Protein AF-A0AAV4ELB0-F1 (afdb_monomer_lite)

Foldseek 3Di:
DDWDWDDDPQWIWTDDPQKIWIGRHPQWIWIDHPQWRIWIGGNFWIWTHGPFWIWIDGPFWIWIGGPFWIWIAGVVQGWIWIGGPQWIWIDGDQWIWIGGNQWIWIDHDAWIWIDHPVDIDIDHDDDD

Radius of gyration: 22.58 Å; chains: 1; bounding box: 61×25×66 Å

Sequence (128 aa):
ILVMVVISKTLVVVVIKRMLVIVLTPKILIVLVPMMLMMMMMSRMLVVVMPSILVVVMPRMLVVMMPKMLVVMVVVPMILLVVMPMMLVVVILRMLVVVILRMLVVMLSKMLVVVMPSMLVVVMPKIL

Secondary structure (DSSP, 8-state):
--EEEEE-SS-EEEEETTEEEEEEETTEEEEEETTEEEE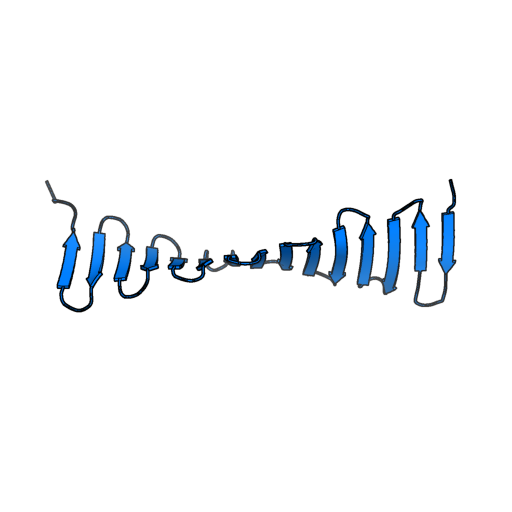EEETTEEEEEETTEEEEEETTEEEEEETTEEEEEETTTTEEEEEETTEEEEEETTEEEEEETTEEEEEETTEEEEEETTEEEEE-----

Organism: NCBI:txid1093978

Structure (mmCIF, N/CA/C/O backbone):
data_AF-A0AAV4ELB0-F1
#
_entry.id   AF-A0AAV4ELB0-F1
#
loop_
_atom_site.group_PDB
_atom_site.id
_atom_site.type_symbol
_atom_site.label_atom_id
_atom_site.label_alt_id
_atom_site.label_comp_id
_atom_site.label_asym_id
_atom_site.label_entity_id
_atom_site.label_seq_id
_atom_site.pdbx_PDB_ins_code
_atom_site.Cartn_x
_atom_site.Cartn_y
_atom_site.Cartn_z
_atom_site.occupancy
_atom_site.B_iso_or_equiv
_atom_site.auth_seq_id
_atom_site.auth_comp_id
_atom_site.auth_asym_id
_atom_site.auth_atom_id
_atom_site.pdbx_PDB_model_num
ATOM 1 N N . ILE A 1 1 ? 12.747 9.212 -37.361 1.00 59.75 1 ILE A N 1
ATOM 2 C CA . ILE A 1 1 ? 12.602 8.149 -36.335 1.00 59.75 1 ILE A CA 1
ATOM 3 C C . ILE A 1 1 ? 14.009 7.664 -36.035 1.00 59.75 1 ILE A C 1
ATOM 5 O O . ILE A 1 1 ? 14.600 7.043 -36.902 1.00 59.75 1 ILE A O 1
ATOM 9 N N . LEU A 1 2 ? 14.596 8.070 -34.905 1.00 59.03 2 LEU A N 1
ATOM 10 C CA . LEU A 1 2 ? 15.911 7.558 -34.518 1.00 59.03 2 LEU A CA 1
ATOM 11 C C . LEU A 1 2 ? 15.671 6.285 -33.711 1.00 59.03 2 LEU A C 1
ATOM 13 O O . LEU A 1 2 ? 15.024 6.341 -32.662 1.00 59.03 2 LEU A O 1
ATOM 17 N N . VAL A 1 3 ? 16.112 5.161 -34.264 1.00 76.81 3 VAL A N 1
ATOM 18 C CA . VAL A 1 3 ? 16.049 3.845 -33.637 1.00 76.81 3 VAL A CA 1
ATOM 19 C C . VAL A 1 3 ? 17.479 3.356 -33.519 1.00 76.81 3 VAL A C 1
ATOM 21 O O . VAL A 1 3 ? 18.119 3.080 -34.528 1.00 76.81 3 VAL A O 1
ATOM 24 N N . MET A 1 4 ? 17.993 3.306 -32.293 1.00 79.38 4 MET A N 1
ATOM 25 C CA . MET A 1 4 ? 19.283 2.685 -32.006 1.00 79.38 4 MET A CA 1
ATOM 26 C C . MET A 1 4 ? 19.011 1.325 -31.379 1.00 79.38 4 MET A C 1
ATOM 28 O O . MET A 1 4 ? 18.330 1.248 -30.355 1.00 79.38 4 MET A O 1
ATOM 32 N N . VAL A 1 5 ? 19.518 0.268 -32.010 1.00 85.00 5 VAL A N 1
ATOM 33 C CA . VAL A 1 5 ? 19.373 -1.109 -31.539 1.00 85.00 5 VAL A CA 1
ATOM 34 C C . VAL A 1 5 ? 20.763 -1.682 -31.310 1.00 85.00 5 VAL A C 1
ATOM 36 O O . VAL A 1 5 ? 21.564 -1.755 -32.238 1.00 85.00 5 VAL A O 1
ATOM 39 N N . VAL A 1 6 ? 21.049 -2.071 -30.071 1.00 84.38 6 VAL A N 1
ATOM 40 C CA . VAL A 1 6 ? 22.291 -2.755 -29.691 1.00 84.38 6 VAL A CA 1
ATOM 41 C C . VAL A 1 6 ? 21.926 -4.167 -29.273 1.00 84.38 6 VAL A C 1
ATOM 43 O O . VAL A 1 6 ? 21.099 -4.345 -28.382 1.00 84.38 6 VAL A O 1
ATOM 46 N N . ILE A 1 7 ? 22.526 -5.164 -29.921 1.00 84.56 7 ILE A N 1
ATOM 47 C CA . ILE A 1 7 ? 22.261 -6.581 -29.662 1.00 84.56 7 ILE A CA 1
ATOM 48 C C . ILE A 1 7 ? 23.577 -7.254 -29.291 1.00 84.56 7 ILE A C 1
ATOM 50 O O . ILE A 1 7 ? 24.554 -7.194 -30.034 1.00 84.56 7 ILE A O 1
ATOM 54 N N . SER A 1 8 ? 23.583 -7.924 -28.147 1.00 83.69 8 SER A N 1
ATOM 55 C CA . SER A 1 8 ? 24.604 -8.881 -27.744 1.00 83.69 8 SER A CA 1
ATOM 56 C C . SER A 1 8 ? 23.948 -10.225 -27.428 1.00 83.69 8 SER A C 1
ATOM 58 O O . SER A 1 8 ? 22.725 -10.366 -27.454 1.00 83.69 8 SER A O 1
ATOM 60 N N . LYS A 1 9 ? 24.759 -11.237 -27.103 1.00 79.88 9 LYS A N 1
ATOM 61 C CA . LYS A 1 9 ? 24.274 -12.589 -26.783 1.00 79.88 9 LYS A CA 1
ATOM 62 C C . LYS A 1 9 ? 23.249 -12.617 -25.639 1.00 79.88 9 LYS A C 1
ATOM 64 O O . LYS A 1 9 ? 22.433 -13.531 -25.575 1.00 79.88 9 LYS A O 1
ATOM 69 N N . THR A 1 10 ? 23.305 -11.647 -24.732 1.00 80.19 10 THR A N 1
ATOM 70 C CA . THR A 1 10 ? 22.446 -11.585 -23.543 1.00 80.19 10 THR A CA 1
ATOM 71 C C . THR A 1 10 ? 21.602 -10.321 -23.485 1.00 80.19 10 THR A C 1
ATOM 73 O O . THR A 1 10 ? 20.580 -10.321 -22.815 1.00 80.19 10 THR A O 1
ATOM 76 N N . LEU A 1 11 ? 21.979 -9.252 -24.185 1.00 85.00 11 LEU A N 1
ATOM 77 C CA . LEU A 1 11 ? 21.417 -7.929 -23.954 1.00 85.00 11 LEU A CA 1
ATOM 78 C C . LEU A 1 11 ? 20.914 -7.301 -25.254 1.00 85.00 11 LEU A C 1
ATOM 80 O O . LEU A 1 11 ? 21.642 -7.227 -26.240 1.00 85.00 11 LEU A O 1
ATOM 84 N N . VAL A 1 12 ? 19.673 -6.819 -25.237 1.00 86.31 12 VAL A N 1
ATOM 85 C CA . VAL A 1 12 ? 19.058 -6.054 -26.327 1.00 86.31 12 VAL A CA 1
ATOM 86 C C . VAL A 1 12 ? 18.651 -4.689 -25.790 1.00 86.31 12 VAL A C 1
ATOM 88 O O . VAL A 1 12 ? 17.815 -4.600 -24.892 1.00 86.31 12 VAL A O 1
ATOM 91 N N . VAL A 1 13 ? 19.227 -3.621 -26.339 1.00 87.56 13 VAL A N 1
ATOM 92 C CA . VAL A 1 13 ? 18.814 -2.238 -26.062 1.00 87.56 13 VAL A CA 1
ATOM 93 C C . VAL A 1 13 ? 18.133 -1.677 -27.288 1.00 87.56 13 VAL A C 1
ATOM 95 O O . VAL A 1 13 ? 18.688 -1.738 -28.381 1.00 87.56 13 VAL A O 1
ATOM 98 N N . VAL A 1 14 ? 16.958 -1.093 -27.097 1.00 88.94 14 VAL A N 1
ATOM 99 C CA . VAL A 1 14 ? 16.199 -0.414 -28.143 1.00 88.94 14 VAL A CA 1
ATOM 100 C C . VAL A 1 14 ? 15.873 0.995 -27.664 1.00 88.94 14 VAL A C 1
ATOM 102 O O . VAL A 1 14 ? 15.189 1.177 -26.657 1.00 88.94 14 VAL A O 1
ATOM 105 N N . VAL A 1 15 ? 16.354 2.002 -28.390 1.00 87.69 15 VAL A N 1
ATOM 106 C CA . VAL A 1 15 ? 16.043 3.415 -28.136 1.00 87.69 15 VAL A CA 1
ATOM 107 C C . VAL A 1 15 ? 15.088 3.910 -29.207 1.00 87.69 15 VAL A C 1
ATOM 109 O O . VAL A 1 15 ? 15.429 3.873 -30.385 1.00 87.69 15 VAL A O 1
ATOM 112 N N . ILE A 1 16 ? 13.906 4.391 -28.814 1.00 86.31 16 ILE A N 1
ATOM 113 C CA . ILE A 1 16 ? 12.894 4.949 -29.722 1.00 86.31 16 ILE A CA 1
ATOM 114 C C . ILE A 1 16 ? 12.457 6.309 -29.182 1.00 86.31 16 ILE A C 1
ATOM 116 O O . ILE A 1 16 ? 11.731 6.397 -28.191 1.00 86.31 16 ILE A O 1
ATOM 120 N N . LYS A 1 17 ? 12.850 7.396 -29.856 1.00 86.31 17 LYS A N 1
ATOM 121 C CA . LYS A 1 17 ? 12.570 8.780 -29.419 1.00 86.31 17 LYS A CA 1
ATOM 122 C C . LYS A 1 17 ? 13.012 9.033 -27.964 1.00 86.31 17 LYS A C 1
ATOM 124 O O . LYS A 1 17 ? 14.192 9.233 -27.720 1.00 86.31 17 LYS A O 1
ATOM 129 N N . ARG A 1 18 ? 12.062 9.067 -27.018 1.00 84.19 18 ARG A N 1
ATOM 130 C CA . ARG A 1 18 ? 12.285 9.300 -25.578 1.00 84.19 18 ARG A CA 1
ATOM 131 C C . ARG A 1 18 ? 12.114 8.032 -24.729 1.00 84.19 18 ARG A C 1
ATOM 133 O O . ARG A 1 18 ? 12.091 8.127 -23.509 1.00 84.19 18 ARG A O 1
ATOM 140 N N . MET A 1 19 ? 11.933 6.877 -25.363 1.00 85.00 19 MET A N 1
ATOM 141 C CA . MET A 1 19 ? 11.769 5.590 -24.700 1.00 85.00 19 MET A CA 1
ATOM 142 C C . MET A 1 19 ? 13.037 4.756 -24.858 1.00 85.00 19 MET A C 1
ATOM 144 O O . MET A 1 19 ? 13.552 4.614 -25.968 1.00 85.00 19 MET A O 1
ATOM 148 N N . LEU A 1 20 ? 13.507 4.186 -23.753 1.00 86.69 20 LEU A N 1
ATOM 149 C CA . LEU A 1 20 ? 14.632 3.257 -23.708 1.00 86.69 20 LEU A CA 1
ATOM 150 C C . LEU A 1 20 ? 14.128 1.910 -23.188 1.00 86.69 20 LEU A C 1
ATOM 152 O O . LEU A 1 20 ? 13.579 1.837 -22.092 1.00 86.69 20 LEU A O 1
ATOM 156 N N . VAL A 1 21 ? 14.317 0.852 -23.969 1.00 86.12 21 VAL A N 1
ATOM 157 C CA . VAL A 1 21 ? 13.991 -0.528 -23.592 1.00 86.12 21 VAL A CA 1
ATOM 158 C C . VAL A 1 21 ? 15.285 -1.314 -23.482 1.00 86.12 21 VAL A C 1
ATOM 160 O O . VAL A 1 21 ? 16.095 -1.293 -24.405 1.00 86.12 21 VAL A O 1
ATOM 163 N N . ILE A 1 22 ? 15.471 -2.019 -22.372 1.00 86.31 22 ILE A N 1
ATOM 164 C CA . ILE A 1 22 ? 16.615 -2.896 -22.124 1.00 86.31 22 ILE A CA 1
ATOM 165 C C . ILE A 1 22 ? 16.081 -4.284 -21.770 1.00 86.31 22 ILE A C 1
ATOM 167 O O . ILE A 1 22 ? 15.313 -4.444 -20.822 1.00 86.31 22 ILE A O 1
ATOM 171 N N . VAL A 1 23 ? 16.506 -5.298 -22.514 1.00 85.19 23 VAL A N 1
ATOM 172 C CA . VAL A 1 23 ? 16.189 -6.710 -22.277 1.00 85.19 23 VAL A CA 1
ATOM 173 C C . VAL A 1 23 ? 17.495 -7.425 -21.956 1.00 85.19 23 VAL A C 1
ATOM 175 O O . VAL A 1 23 ? 18.397 -7.424 -22.784 1.00 85.19 23 VAL A O 1
ATOM 178 N N . LEU A 1 24 ? 17.624 -7.996 -20.755 1.00 80.94 24 LEU A N 1
ATOM 179 C CA . LEU A 1 24 ? 18.885 -8.592 -20.265 1.00 80.94 24 LEU A CA 1
ATOM 180 C C . LEU A 1 24 ? 18.906 -10.127 -20.317 1.00 80.94 24 LEU A C 1
ATOM 182 O O . LEU A 1 24 ? 19.954 -10.753 -20.241 1.00 80.94 24 LEU A O 1
ATOM 186 N N . THR A 1 25 ? 17.723 -10.732 -20.317 1.00 74.69 25 THR A N 1
ATOM 187 C CA . THR A 1 25 ? 17.443 -12.172 -20.415 1.00 74.69 25 THR A CA 1
ATOM 188 C C . THR A 1 25 ? 15.968 -12.306 -20.815 1.00 74.69 25 THR A C 1
ATOM 190 O O . THR A 1 25 ? 15.216 -11.349 -20.616 1.00 74.69 25 THR A O 1
ATOM 193 N N . PRO A 1 26 ? 15.472 -13.473 -21.273 1.00 67.88 26 PRO A N 1
ATOM 194 C CA . PRO A 1 26 ? 14.035 -13.664 -21.533 1.00 67.88 26 PRO A CA 1
ATOM 195 C C . PRO A 1 26 ? 13.128 -13.428 -20.310 1.00 67.88 26 PRO A C 1
ATOM 197 O O . PRO A 1 26 ? 11.908 -13.445 -20.436 1.00 67.88 26 PRO A O 1
ATOM 200 N N . LYS A 1 27 ? 13.700 -13.228 -19.116 1.00 76.44 27 LYS A N 1
ATOM 201 C CA . LYS A 1 27 ? 12.966 -13.023 -17.867 1.00 76.44 27 LYS A CA 1
ATOM 202 C C . LYS A 1 27 ? 12.985 -11.581 -17.364 1.00 76.44 27 LYS A C 1
ATOM 204 O O . LYS A 1 27 ? 12.183 -11.295 -16.481 1.00 76.44 27 LYS A O 1
ATOM 209 N N . ILE A 1 28 ? 13.881 -10.725 -17.876 1.00 83.19 28 ILE A N 1
ATOM 210 C CA . ILE A 1 28 ? 14.109 -9.361 -17.374 1.00 83.19 28 ILE A CA 1
ATOM 211 C C . ILE A 1 28 ? 13.937 -8.349 -18.497 1.00 83.19 28 ILE A C 1
ATOM 213 O O . ILE A 1 28 ? 14.740 -8.311 -19.433 1.00 83.19 28 ILE A O 1
ATOM 217 N N . LEU A 1 29 ? 12.939 -7.484 -18.343 1.00 85.56 29 LEU A N 1
ATOM 218 C CA . LEU A 1 29 ? 12.689 -6.351 -19.225 1.00 85.56 29 LEU A CA 1
ATOM 219 C C . LEU A 1 29 ? 12.622 -5.069 -18.395 1.00 85.56 29 LEU A C 1
ATOM 221 O O . LEU A 1 29 ? 11.921 -5.025 -17.384 1.00 85.56 29 LEU A O 1
ATOM 225 N N . ILE A 1 30 ? 13.362 -4.050 -18.828 1.00 86.88 30 ILE A N 1
ATOM 226 C CA . ILE A 1 30 ? 13.419 -2.721 -18.219 1.00 86.88 30 ILE A CA 1
ATOM 227 C C . ILE A 1 30 ? 12.985 -1.686 -19.260 1.00 86.88 30 ILE A C 1
ATOM 229 O O . ILE A 1 30 ? 13.515 -1.670 -20.371 1.00 86.88 30 ILE A O 1
ATOM 233 N N . VAL A 1 31 ? 12.046 -0.806 -18.908 1.00 88.19 31 VAL A N 1
ATOM 234 C CA . VAL A 1 31 ? 11.600 0.304 -19.769 1.00 88.19 31 VAL A CA 1
ATOM 235 C C . VAL A 1 31 ? 11.719 1.628 -19.028 1.00 88.19 31 VAL A C 1
ATOM 237 O O . VAL A 1 31 ? 11.240 1.757 -17.904 1.00 88.19 31 VAL A O 1
ATOM 240 N N . LEU A 1 32 ? 12.322 2.616 -19.683 1.00 87.06 32 LEU A N 1
ATOM 241 C CA . LEU A 1 32 ? 12.399 4.010 -19.251 1.00 87.06 32 LEU A CA 1
ATOM 242 C C . LEU A 1 32 ? 11.580 4.885 -20.207 1.00 87.06 32 LEU A C 1
ATOM 244 O O . LEU A 1 32 ? 11.791 4.843 -21.423 1.00 87.06 32 LEU A O 1
ATOM 248 N N . VAL A 1 33 ? 10.658 5.687 -19.666 1.00 86.62 33 VAL A N 1
ATOM 249 C CA . VAL A 1 33 ? 9.761 6.586 -20.420 1.00 86.62 33 VAL A CA 1
ATOM 250 C C . VAL A 1 33 ? 9.647 7.923 -19.669 1.00 86.62 33 VAL A C 1
ATOM 252 O O . VAL A 1 33 ? 9.702 7.924 -18.447 1.00 86.62 33 VAL A O 1
ATOM 255 N N . PRO A 1 34 ? 9.422 9.086 -20.309 1.00 77.62 34 PRO A N 1
ATOM 256 C CA . PRO A 1 34 ? 9.467 10.377 -19.606 1.00 77.62 34 PRO A CA 1
ATOM 257 C C . PRO A 1 34 ? 8.533 10.535 -18.393 1.00 77.62 34 PRO A C 1
ATOM 259 O O . PRO A 1 34 ? 8.862 11.282 -17.480 1.00 77.62 34 PRO A O 1
ATOM 262 N N . MET A 1 35 ? 7.382 9.851 -18.368 1.00 75.81 35 MET A N 1
ATOM 263 C CA . MET A 1 35 ? 6.452 9.869 -17.225 1.00 75.81 35 MET A CA 1
ATOM 264 C C . MET A 1 35 ? 6.646 8.698 -16.244 1.00 75.81 35 MET A C 1
ATOM 266 O O . MET A 1 35 ? 6.099 8.731 -15.145 1.00 75.81 35 MET A O 1
ATOM 270 N N . MET A 1 36 ? 7.422 7.675 -16.614 1.00 77.69 36 MET A N 1
ATOM 271 C CA . MET A 1 36 ? 7.733 6.505 -15.786 1.00 77.69 36 MET A CA 1
ATOM 272 C C . MET A 1 36 ? 9.242 6.316 -15.721 1.00 77.69 36 MET A C 1
ATOM 274 O O . MET A 1 36 ? 9.866 5.888 -16.693 1.00 77.69 36 MET A O 1
ATOM 278 N N . LEU A 1 37 ? 9.810 6.592 -14.549 1.00 76.81 37 LEU A N 1
ATOM 279 C CA . LEU A 1 37 ? 11.245 6.481 -14.309 1.00 76.81 37 LEU A CA 1
ATOM 280 C C . LEU A 1 37 ? 11.758 5.071 -14.582 1.00 76.81 37 LEU A C 1
ATOM 282 O O . LEU A 1 37 ? 12.876 4.928 -15.053 1.00 76.81 37 LEU A O 1
ATOM 286 N N . MET A 1 38 ? 10.967 4.038 -14.283 1.00 85.38 38 MET A N 1
ATOM 287 C CA . MET A 1 38 ? 11.360 2.659 -14.552 1.00 85.38 38 MET A CA 1
ATOM 288 C C . MET A 1 38 ? 10.151 1.726 -14.534 1.00 85.38 38 MET A C 1
ATOM 290 O O . MET A 1 38 ? 9.310 1.806 -13.641 1.00 85.38 38 MET A O 1
ATOM 294 N N . MET A 1 39 ? 10.106 0.789 -15.474 1.00 84.06 39 MET A N 1
ATOM 295 C CA . MET A 1 39 ? 9.284 -0.413 -15.396 1.00 84.06 39 MET A CA 1
ATOM 296 C C . MET A 1 39 ? 10.201 -1.628 -15.441 1.00 84.06 39 MET A C 1
ATOM 298 O O . MET A 1 39 ? 11.022 -1.713 -16.347 1.00 84.06 39 MET A O 1
ATOM 302 N N . MET A 1 40 ? 10.060 -2.562 -14.504 1.00 86.62 40 MET A N 1
ATOM 303 C CA . MET A 1 40 ? 10.813 -3.813 -14.470 1.00 86.62 40 MET A CA 1
ATOM 304 C C . MET A 1 40 ? 9.858 -5.003 -14.449 1.00 86.62 40 MET A C 1
ATOM 306 O O . MET A 1 40 ? 8.982 -5.085 -13.590 1.00 86.62 40 MET A O 1
ATOM 310 N N . MET A 1 41 ? 10.057 -5.941 -15.368 1.00 83.50 41 MET A N 1
ATOM 311 C CA . MET A 1 41 ? 9.337 -7.213 -15.416 1.00 83.50 41 MET A CA 1
ATOM 312 C C . MET A 1 41 ? 10.294 -8.356 -15.111 1.00 83.50 41 MET A C 1
ATOM 314 O O . MET A 1 41 ? 11.349 -8.455 -15.731 1.00 83.50 41 MET A O 1
ATOM 318 N N . MET A 1 42 ? 9.912 -9.207 -14.163 1.00 83.44 42 MET A N 1
ATOM 319 C CA . MET A 1 42 ? 10.698 -10.326 -13.644 1.00 83.44 42 MET A CA 1
ATOM 320 C C . MET A 1 42 ? 9.797 -11.545 -13.448 1.00 83.44 42 MET A C 1
ATOM 322 O O . MET A 1 42 ? 9.215 -11.704 -12.379 1.00 83.44 42 MET A O 1
ATOM 326 N N . SER A 1 43 ? 9.684 -12.419 -14.458 1.00 80.44 43 SER A N 1
ATOM 327 C CA . SER A 1 43 ? 8.866 -13.660 -14.495 1.00 80.44 43 SER A CA 1
ATOM 328 C C . SER A 1 43 ? 7.374 -13.519 -14.120 1.00 80.44 43 SER A C 1
ATOM 330 O O . SER A 1 43 ? 6.507 -13.815 -14.932 1.00 80.44 43 SER A O 1
ATOM 332 N N . ARG A 1 44 ? 7.056 -13.116 -12.887 1.00 85.62 44 ARG A N 1
ATOM 333 C CA . ARG A 1 44 ? 5.708 -12.875 -12.349 1.00 85.62 44 ARG A CA 1
ATOM 334 C C . ARG A 1 44 ? 5.609 -11.619 -11.469 1.00 85.62 44 ARG A C 1
ATOM 336 O O . ARG A 1 44 ? 4.586 -11.416 -10.823 1.00 85.62 44 ARG A O 1
ATOM 343 N N . MET A 1 45 ? 6.664 -10.810 -11.416 1.00 90.56 45 MET A N 1
ATOM 344 C CA . MET A 1 45 ? 6.705 -9.545 -10.689 1.00 90.56 45 MET A CA 1
ATOM 345 C C . MET A 1 45 ? 6.830 -8.384 -11.672 1.00 90.56 45 MET A C 1
ATOM 347 O O . MET A 1 45 ? 7.661 -8.426 -12.580 1.00 90.56 45 MET A O 1
ATOM 351 N N . LEU A 1 46 ? 6.031 -7.350 -11.450 1.00 91.50 46 LEU A N 1
ATOM 352 C CA . LEU A 1 46 ? 6.066 -6.083 -12.166 1.00 91.50 46 LEU A CA 1
ATOM 353 C C . LEU A 1 46 ? 6.355 -4.981 -11.150 1.00 91.50 46 LEU A C 1
ATOM 355 O O . LEU A 1 46 ? 5.656 -4.878 -10.145 1.00 91.50 46 LEU A O 1
ATOM 359 N N . VAL A 1 47 ? 7.372 -4.162 -11.406 1.00 93.25 47 VAL A N 1
ATOM 360 C CA . VAL A 1 47 ? 7.689 -2.968 -10.610 1.00 93.25 47 VAL A CA 1
ATOM 361 C C . VAL A 1 47 ? 7.584 -1.745 -11.508 1.00 93.25 47 VAL A C 1
ATOM 363 O O . VAL A 1 47 ? 8.207 -1.712 -12.566 1.00 93.25 47 VAL A O 1
ATOM 366 N N . VAL A 1 48 ? 6.809 -0.745 -11.100 1.00 93.38 48 VAL A N 1
ATOM 367 C CA . VAL A 1 48 ? 6.692 0.554 -11.775 1.00 93.38 48 VAL A CA 1
ATOM 368 C C . VAL A 1 48 ? 7.095 1.648 -10.802 1.00 93.38 48 VAL A C 1
ATOM 370 O O . VAL A 1 48 ? 6.566 1.732 -9.695 1.00 93.38 48 VAL A O 1
ATOM 373 N N . VAL A 1 49 ? 8.019 2.496 -11.237 1.00 93.00 49 VAL A N 1
ATOM 374 C CA . VAL A 1 49 ? 8.518 3.644 -10.485 1.00 93.00 49 VAL A CA 1
ATOM 375 C C . VAL A 1 49 ? 8.158 4.921 -11.234 1.00 93.00 49 VAL A C 1
ATOM 377 O O . VAL A 1 49 ? 8.518 5.121 -12.396 1.00 93.00 49 VAL A O 1
ATOM 380 N N . MET A 1 50 ? 7.455 5.801 -10.538 1.00 91.56 50 MET A N 1
ATOM 381 C CA . MET A 1 50 ? 7.097 7.158 -10.935 1.00 91.56 50 MET A CA 1
ATOM 382 C C . MET A 1 50 ? 7.630 8.152 -9.887 1.00 91.56 50 MET A C 1
ATOM 384 O O . MET A 1 50 ? 7.972 7.729 -8.783 1.00 91.56 50 MET A O 1
ATOM 388 N N . PRO A 1 51 ? 7.681 9.469 -10.174 1.00 86.31 51 PRO A N 1
ATOM 389 C CA . PRO A 1 51 ? 8.302 10.465 -9.288 1.00 86.31 51 PRO A CA 1
ATOM 390 C C . PRO A 1 51 ? 7.812 10.482 -7.832 1.00 86.31 51 PRO A C 1
ATOM 392 O O . PRO A 1 51 ? 8.509 10.971 -6.950 1.00 86.31 51 PRO A O 1
ATOM 395 N N . SER A 1 52 ? 6.613 9.973 -7.552 1.00 90.19 52 SER A N 1
ATOM 396 C CA . SER A 1 52 ? 6.077 9.902 -6.186 1.00 90.19 52 SER A CA 1
ATOM 397 C C . SER A 1 52 ? 5.350 8.597 -5.886 1.00 90.19 52 SER A C 1
ATOM 399 O O . SER A 1 52 ? 4.715 8.488 -4.844 1.00 90.19 52 SER A O 1
ATOM 401 N N . ILE A 1 53 ? 5.390 7.622 -6.795 1.00 93.44 53 ILE A N 1
ATOM 402 C CA . ILE A 1 53 ? 4.630 6.381 -6.650 1.00 93.44 53 ILE A CA 1
ATOM 403 C C . ILE A 1 53 ? 5.521 5.213 -7.042 1.00 93.44 53 ILE A C 1
ATOM 405 O O . ILE A 1 53 ? 6.113 5.209 -8.120 1.00 93.44 53 ILE A O 1
ATOM 409 N N . LEU A 1 54 ? 5.573 4.204 -6.182 1.00 94.44 54 LEU A N 1
ATOM 410 C CA . LEU A 1 54 ? 6.134 2.900 -6.502 1.00 94.44 54 LEU A CA 1
ATOM 411 C C . LEU A 1 54 ? 5.008 1.870 -6.441 1.00 94.44 54 LEU A C 1
ATOM 413 O O . LEU A 1 54 ? 4.306 1.781 -5.437 1.00 94.44 54 LEU A O 1
ATOM 417 N N . VAL A 1 55 ? 4.836 1.099 -7.513 1.00 95.75 55 VAL A N 1
ATOM 418 C CA . VAL A 1 55 ? 3.856 0.010 -7.595 1.00 95.75 55 VAL A CA 1
ATOM 419 C C . VAL A 1 55 ? 4.590 -1.305 -7.815 1.00 95.75 55 VAL A C 1
ATOM 421 O O . VAL A 1 55 ? 5.346 -1.434 -8.775 1.00 95.75 55 VAL A O 1
ATOM 424 N N . VAL A 1 56 ? 4.345 -2.291 -6.955 1.00 95.88 56 VAL A N 1
ATOM 425 C CA . VAL A 1 56 ? 4.805 -3.675 -7.126 1.00 95.88 56 VAL A CA 1
ATOM 426 C C . VAL A 1 56 ? 3.595 -4.579 -7.274 1.00 95.88 56 VAL A C 1
ATOM 428 O O . VAL A 1 56 ? 2.726 -4.607 -6.406 1.00 95.88 56 VAL A O 1
ATOM 431 N N . VAL A 1 57 ? 3.554 -5.351 -8.351 1.00 94.25 57 VAL A N 1
ATOM 432 C CA . VAL A 1 57 ? 2.526 -6.360 -8.597 1.00 94.25 57 VAL A CA 1
ATOM 433 C C . VAL A 1 57 ? 3.183 -7.731 -8.629 1.00 94.25 57 VAL A C 1
ATOM 435 O O . VAL A 1 57 ? 4.145 -7.959 -9.359 1.00 94.25 57 VAL A O 1
ATOM 438 N N . MET A 1 58 ? 2.647 -8.646 -7.834 1.00 93.00 58 MET A N 1
ATOM 439 C CA . MET A 1 58 ? 2.981 -10.066 -7.781 1.00 93.00 58 MET A CA 1
ATOM 440 C C . MET A 1 58 ? 1.682 -10.880 -7.926 1.00 93.00 58 MET A C 1
ATOM 442 O O . MET A 1 58 ? 0.597 -10.328 -7.740 1.00 93.00 58 MET A O 1
ATOM 446 N N . PRO A 1 59 ? 1.726 -12.203 -8.180 1.00 89.69 59 PRO A N 1
ATOM 447 C CA . PRO A 1 59 ? 0.529 -12.993 -8.502 1.00 89.69 59 PRO A CA 1
ATOM 448 C C . PRO A 1 59 ? -0.611 -12.943 -7.479 1.00 89.69 59 PRO A C 1
ATOM 450 O O . PRO A 1 59 ? -1.749 -13.243 -7.818 1.00 89.69 59 PRO A O 1
ATOM 453 N N . ARG A 1 60 ? -0.313 -12.629 -6.215 1.00 92.12 60 ARG A N 1
ATOM 454 C CA . ARG A 1 60 ? -1.301 -12.571 -5.127 1.00 92.12 60 ARG A CA 1
ATOM 455 C C . ARG A 1 60 ? -1.174 -11.324 -4.263 1.00 92.12 60 ARG A C 1
ATOM 457 O O . ARG A 1 60 ? -1.839 -11.252 -3.234 1.00 92.12 60 ARG A O 1
ATOM 464 N N . MET A 1 61 ? -0.315 -10.382 -4.645 1.00 94.00 61 MET A N 1
ATOM 465 C CA . MET A 1 61 ? -0.013 -9.211 -3.834 1.00 94.00 61 MET A CA 1
ATOM 466 C C . MET A 1 61 ? 0.191 -7.986 -4.716 1.00 94.00 61 MET A C 1
ATOM 468 O O . M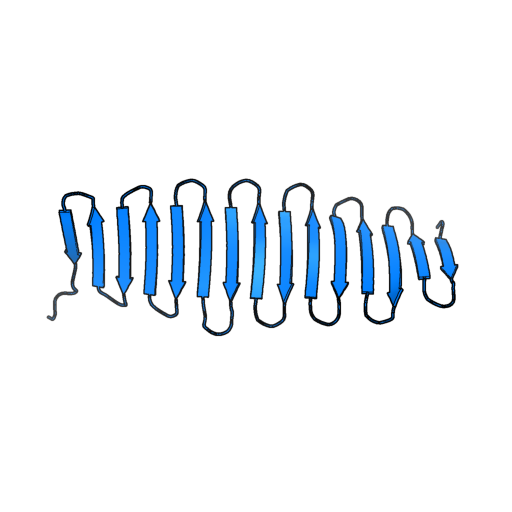ET A 1 61 ? 0.875 -8.054 -5.734 1.00 94.00 61 MET A O 1
ATOM 472 N N . LEU A 1 62 ? -0.369 -6.866 -4.289 1.00 95.06 62 LEU A N 1
ATOM 473 C CA . LEU A 1 62 ? -0.142 -5.555 -4.869 1.00 95.06 62 LEU A CA 1
ATOM 474 C C . LEU A 1 62 ? 0.329 -4.620 -3.759 1.00 95.06 62 LEU A C 1
ATOM 476 O O . LEU A 1 62 ? -0.282 -4.569 -2.695 1.00 95.06 62 LEU A O 1
ATOM 480 N N . VAL A 1 63 ? 1.412 -3.891 -4.006 1.00 96.81 63 VAL A N 1
ATOM 481 C CA . VAL A 1 63 ? 1.967 -2.891 -3.090 1.00 96.81 63 VAL A CA 1
ATOM 482 C C . VAL A 1 63 ? 2.021 -1.556 -3.816 1.00 96.81 63 VAL A C 1
ATOM 484 O O . VAL A 1 63 ? 2.600 -1.473 -4.896 1.00 96.81 63 VAL A O 1
ATOM 487 N N . VAL A 1 64 ? 1.442 -0.516 -3.226 1.00 97.38 64 VAL A N 1
ATOM 488 C CA . VAL A 1 64 ? 1.563 0.872 -3.685 1.00 97.38 64 VAL A CA 1
ATOM 489 C C . VAL A 1 64 ? 2.185 1.692 -2.573 1.00 97.38 64 VAL A C 1
ATOM 491 O O . VAL A 1 64 ? 1.676 1.722 -1.455 1.00 97.38 64 VAL A O 1
ATOM 494 N N . MET A 1 65 ? 3.271 2.382 -2.884 1.00 96.81 65 MET A N 1
ATOM 495 C CA . MET A 1 65 ? 3.934 3.304 -1.973 1.00 96.81 65 MET A CA 1
ATOM 496 C C . MET A 1 65 ? 3.850 4.717 -2.530 1.00 96.81 65 MET A C 1
ATOM 498 O O . MET A 1 65 ? 4.188 4.958 -3.686 1.00 96.81 65 MET A O 1
ATOM 502 N N . MET A 1 66 ? 3.419 5.641 -1.682 1.00 95.88 66 MET A N 1
ATOM 503 C CA . MET A 1 66 ? 3.348 7.082 -1.904 1.00 95.88 66 MET A CA 1
ATOM 504 C C . MET A 1 66 ? 4.003 7.795 -0.704 1.00 95.88 66 MET A C 1
ATOM 506 O O . MET A 1 66 ? 4.167 7.174 0.349 1.00 95.88 66 MET A O 1
ATOM 510 N N . PRO A 1 67 ? 4.334 9.099 -0.773 1.00 91.88 67 PRO A N 1
ATOM 511 C CA . PRO A 1 67 ? 5.158 9.770 0.244 1.00 91.88 67 PRO A CA 1
ATOM 512 C C . PRO A 1 67 ? 4.599 9.734 1.675 1.00 91.88 67 PRO A C 1
ATOM 514 O O . PRO A 1 67 ? 5.340 9.926 2.633 1.00 91.88 67 PRO A O 1
ATOM 517 N N . LYS A 1 68 ? 3.289 9.517 1.836 1.00 94.06 68 LYS A N 1
ATOM 518 C CA . LYS A 1 68 ? 2.606 9.440 3.140 1.00 94.06 68 LYS A CA 1
ATOM 519 C C . LYS A 1 68 ? 1.583 8.306 3.209 1.00 94.06 68 LYS A C 1
ATOM 521 O O . LYS A 1 68 ? 0.686 8.341 4.047 1.00 94.06 68 LYS A O 1
ATOM 526 N N . MET A 1 69 ? 1.656 7.343 2.297 1.00 95.50 69 MET A N 1
ATOM 527 C CA . MET A 1 69 ? 0.698 6.246 2.250 1.00 95.50 69 MET A CA 1
ATOM 528 C C . MET A 1 69 ? 1.368 4.995 1.707 1.00 95.50 69 MET A C 1
ATOM 530 O O . MET A 1 69 ? 2.030 5.038 0.673 1.00 95.50 69 MET A O 1
ATOM 534 N N . LEU A 1 70 ? 1.151 3.877 2.379 1.00 96.31 70 LEU A N 1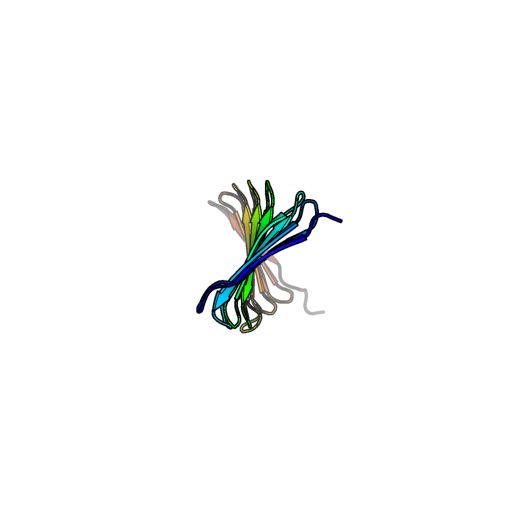
ATOM 535 C CA . LEU A 1 70 ? 1.473 2.557 1.867 1.00 96.31 70 LEU A CA 1
ATOM 536 C C . LEU A 1 70 ? 0.185 1.744 1.825 1.00 96.31 70 LEU A C 1
ATOM 538 O O . LEU A 1 70 ? -0.534 1.672 2.818 1.00 96.31 70 LEU A O 1
ATOM 542 N N . VAL A 1 71 ? -0.103 1.150 0.673 1.00 96.69 71 VAL A N 1
ATOM 543 C CA . VAL A 1 71 ? -1.246 0.263 0.460 1.00 96.69 71 VAL A CA 1
ATOM 544 C C . VAL A 1 71 ? -0.712 -1.100 0.063 1.00 96.69 71 VAL A C 1
ATOM 546 O O . VAL A 1 71 ? 0.026 -1.217 -0.912 1.00 96.69 71 VAL A O 1
ATOM 549 N N . VAL A 1 72 ? -1.086 -2.134 0.804 1.00 96.75 72 VAL A N 1
ATOM 550 C CA . VAL A 1 72 ? -0.782 -3.528 0.478 1.00 96.75 72 VAL A CA 1
ATOM 551 C C . VAL A 1 72 ? -2.094 -4.277 0.373 1.00 96.75 72 VAL A C 1
ATOM 553 O O . VAL A 1 72 ? -2.901 -4.276 1.297 1.00 96.75 72 VAL A O 1
ATOM 556 N N . MET A 1 73 ? -2.297 -4.935 -0.756 1.00 95.31 73 MET A N 1
ATOM 557 C CA . MET A 1 73 ? -3.437 -5.803 -0.989 1.00 95.31 73 MET A CA 1
ATOM 558 C C . MET A 1 73 ? -2.932 -7.218 -1.223 1.00 95.31 73 MET A C 1
ATOM 560 O O . MET A 1 73 ? -2.110 -7.442 -2.109 1.00 95.31 73 MET A O 1
ATOM 564 N N . VAL A 1 74 ? -3.442 -8.170 -0.454 1.00 94.50 74 VAL A N 1
ATOM 565 C CA . VAL A 1 74 ? -3.204 -9.602 -0.633 1.00 94.50 74 VAL A CA 1
ATOM 566 C C . VAL A 1 74 ? -4.525 -10.241 -1.038 1.00 94.50 74 VAL A C 1
ATOM 568 O O . VAL A 1 74 ? -5.556 -10.023 -0.406 1.00 94.50 74 VAL A O 1
ATOM 571 N N . VAL A 1 75 ? -4.512 -11.003 -2.130 1.00 88.06 75 VAL A N 1
ATOM 572 C CA . VAL A 1 75 ? -5.729 -11.621 -2.686 1.00 88.06 75 VAL A CA 1
ATOM 573 C C . VAL A 1 75 ? -6.120 -12.868 -1.891 1.00 88.06 75 VAL A C 1
ATOM 575 O O . VAL A 1 75 ? -7.303 -13.149 -1.716 1.00 88.06 75 VAL A O 1
ATOM 578 N N . VAL A 1 76 ? -5.130 -13.621 -1.398 1.00 86.62 76 VAL A N 1
ATOM 579 C CA . VAL A 1 76 ? -5.344 -14.872 -0.658 1.00 86.62 76 VAL A CA 1
ATOM 580 C C . VAL A 1 76 ? -4.413 -14.920 0.558 1.00 86.62 76 VAL A C 1
ATOM 582 O O . VAL A 1 76 ? -3.214 -15.143 0.366 1.00 86.62 76 VAL A O 1
ATOM 585 N N . PRO A 1 77 ? -4.936 -14.755 1.788 1.00 80.94 77 PRO A N 1
ATOM 586 C CA . PRO A 1 77 ? -6.317 -14.370 2.134 1.00 80.94 77 PRO A CA 1
ATOM 587 C C . PRO A 1 77 ? -6.628 -12.912 1.736 1.00 80.94 77 PRO A C 1
ATOM 589 O O . PRO A 1 77 ? -5.705 -12.112 1.649 1.00 80.94 77 PRO A O 1
ATOM 592 N N . MET A 1 78 ? -7.905 -12.571 1.494 1.00 89.44 78 MET A N 1
ATOM 593 C CA . MET A 1 78 ? -8.350 -11.199 1.180 1.00 89.44 78 MET A CA 1
ATOM 594 C C . MET A 1 78 ? -7.996 -10.237 2.324 1.00 89.44 78 MET A C 1
ATOM 596 O O . MET A 1 78 ? -8.742 -10.128 3.304 1.00 89.44 78 MET A O 1
ATOM 600 N N . ILE A 1 79 ? -6.857 -9.556 2.191 1.00 94.56 79 ILE A N 1
ATOM 601 C CA . ILE A 1 79 ? -6.341 -8.588 3.158 1.00 94.56 79 ILE A CA 1
ATOM 602 C C . ILE A 1 79 ? -6.032 -7.276 2.443 1.00 94.56 79 ILE A C 1
ATOM 604 O O . ILE A 1 79 ? -5.339 -7.261 1.426 1.00 94.56 79 ILE A O 1
ATOM 608 N N . LEU A 1 80 ? -6.497 -6.170 3.014 1.00 95.19 80 LEU A N 1
ATOM 609 C CA . LEU A 1 80 ? -6.074 -4.820 2.655 1.00 95.19 80 LEU A CA 1
ATOM 610 C C . LEU A 1 80 ? -5.408 -4.181 3.873 1.00 95.19 80 LEU A C 1
ATOM 612 O O . LEU A 1 80 ? -6.017 -4.104 4.935 1.00 95.19 80 LEU A O 1
ATOM 616 N N . LEU A 1 81 ? -4.187 -3.693 3.709 1.00 96.69 81 LEU A N 1
ATOM 617 C CA . LEU A 1 81 ? -3.463 -2.891 4.686 1.00 96.69 81 LEU A CA 1
ATOM 618 C C . LEU A 1 81 ? -3.242 -1.499 4.092 1.00 96.69 81 LEU A C 1
ATOM 620 O O . LEU A 1 81 ? -2.661 -1.373 3.016 1.00 96.69 81 LEU A O 1
ATOM 624 N N . VAL A 1 82 ? -3.657 -0.461 4.808 1.00 97.38 82 VAL A N 1
ATOM 625 C CA . VAL A 1 82 ? -3.345 0.935 4.489 1.00 97.38 82 VAL A CA 1
ATOM 626 C C . VAL A 1 82 ? -2.639 1.554 5.683 1.00 97.38 82 VAL A C 1
ATOM 628 O O . VAL A 1 82 ? -3.169 1.556 6.791 1.00 97.38 82 VAL A O 1
ATOM 631 N N . VAL A 1 83 ? -1.446 2.091 5.458 1.00 96.50 83 VAL A N 1
ATOM 632 C CA . VAL A 1 83 ? -0.634 2.754 6.480 1.00 96.50 83 VAL A CA 1
ATOM 633 C C . VAL A 1 83 ? -0.444 4.210 6.093 1.00 96.50 83 VAL A C 1
ATOM 635 O O . VAL A 1 83 ? -0.008 4.517 4.985 1.00 96.50 83 VAL A O 1
ATOM 638 N N . MET A 1 84 ? -0.756 5.104 7.022 1.00 96.00 84 MET A N 1
ATOM 639 C CA . MET A 1 84 ? -0.554 6.549 6.944 1.00 96.00 84 MET A CA 1
ATOM 640 C C . MET A 1 84 ? 0.098 7.026 8.257 1.00 96.00 84 MET A C 1
ATOM 642 O O . MET A 1 84 ? 0.037 6.306 9.252 1.00 96.00 84 MET A O 1
ATOM 646 N N . PRO A 1 85 ? 0.698 8.232 8.320 1.00 91.44 85 PRO A N 1
ATOM 647 C CA . PRO A 1 85 ? 1.511 8.670 9.461 1.00 91.44 85 PRO A CA 1
ATOM 648 C C . PRO A 1 85 ? 0.868 8.546 10.850 1.00 91.44 85 PRO A C 1
ATOM 650 O O . PRO A 1 85 ? 1.583 8.381 11.827 1.00 91.44 85 PRO A O 1
ATOM 653 N N . MET A 1 86 ? -0.462 8.627 10.944 1.00 93.06 86 MET A N 1
ATOM 654 C CA . MET A 1 86 ? -1.200 8.570 12.214 1.00 93.06 86 MET A CA 1
ATOM 655 C C . MET A 1 86 ? -2.352 7.560 12.194 1.00 93.06 86 MET A C 1
ATOM 657 O O . MET A 1 86 ? -3.153 7.529 13.128 1.00 93.06 86 MET A O 1
ATOM 661 N N . MET A 1 87 ? -2.464 6.768 11.124 1.00 95.19 87 MET A N 1
ATOM 662 C CA . MET A 1 87 ? -3.585 5.862 10.916 1.00 95.19 87 MET A CA 1
ATOM 663 C C . MET A 1 87 ? -3.132 4.568 10.250 1.00 95.19 87 MET A C 1
ATOM 665 O O . MET A 1 87 ? -2.409 4.588 9.255 1.00 95.19 87 MET A O 1
ATOM 669 N N . LEU A 1 88 ? -3.621 3.447 10.762 1.00 95.88 88 LEU A N 1
ATOM 670 C CA . LEU A 1 88 ? -3.478 2.135 10.150 1.00 95.88 88 LEU A CA 1
ATOM 671 C C . LEU A 1 88 ? -4.869 1.540 9.952 1.00 95.88 88 LEU A C 1
ATOM 673 O O . LEU A 1 88 ? -5.673 1.517 10.879 1.00 95.88 88 LEU A O 1
ATOM 677 N N . VAL A 1 89 ? -5.148 1.059 8.747 1.00 96.75 89 VAL A N 1
ATOM 678 C CA . VAL A 1 89 ? -6.392 0.371 8.398 1.00 96.75 89 VAL A CA 1
ATOM 679 C C . VAL A 1 89 ? -6.051 -1.032 7.927 1.00 96.75 89 VAL A C 1
ATOM 681 O O . VAL A 1 89 ? -5.235 -1.205 7.025 1.00 96.75 89 VAL A O 1
ATOM 684 N N . VAL A 1 90 ? -6.686 -2.031 8.526 1.00 96.62 90 VAL A N 1
ATOM 685 C CA . VAL A 1 90 ? -6.576 -3.440 8.149 1.00 96.62 90 VAL A CA 1
ATOM 686 C C . VAL A 1 90 ? -7.970 -3.978 7.886 1.00 96.62 90 VAL A C 1
ATOM 688 O O . VAL A 1 90 ? -8.820 -3.986 8.772 1.00 96.62 90 VAL A O 1
ATOM 691 N N . VAL A 1 91 ? -8.204 -4.453 6.671 1.00 94.62 91 VAL A N 1
ATOM 692 C CA . VAL A 1 91 ? -9.401 -5.214 6.313 1.00 94.62 91 VAL A CA 1
ATOM 693 C C . VAL A 1 91 ? -8.987 -6.662 6.146 1.00 94.62 91 VAL A C 1
ATOM 695 O O . VAL A 1 91 ? -8.086 -6.951 5.364 1.00 94.62 91 VAL A O 1
ATOM 698 N N . ILE A 1 92 ? -9.647 -7.569 6.858 1.00 92.88 92 ILE A N 1
ATOM 699 C CA . ILE A 1 92 ? -9.475 -9.015 6.708 1.00 92.88 92 ILE A CA 1
ATOM 700 C C . ILE A 1 92 ? -10.865 -9.612 6.538 1.00 92.88 92 ILE A C 1
ATOM 702 O O . ILE A 1 92 ? -11.665 -9.600 7.474 1.00 92.88 92 ILE A O 1
ATOM 706 N N . LEU A 1 93 ? -11.159 -10.158 5.356 1.00 88.56 93 LEU A N 1
ATOM 707 C CA . LEU A 1 93 ? -12.466 -10.742 5.029 1.00 88.56 93 LEU A CA 1
ATOM 708 C C . LEU A 1 93 ? -13.637 -9.768 5.298 1.00 88.56 93 LEU A C 1
ATOM 710 O O . LEU A 1 93 ? -13.912 -8.898 4.480 1.00 88.56 93 LEU A O 1
ATOM 714 N N . ARG A 1 94 ? -14.341 -9.922 6.431 1.00 86.94 94 ARG A N 1
ATOM 715 C CA . ARG A 1 94 ? -15.482 -9.087 6.869 1.00 86.94 94 ARG A CA 1
ATOM 716 C C . ARG A 1 94 ? -15.183 -8.251 8.122 1.00 86.94 94 ARG A C 1
ATOM 718 O O . ARG A 1 94 ? -16.104 -7.696 8.720 1.00 86.94 94 ARG A O 1
ATOM 725 N N . MET A 1 95 ? -13.924 -8.210 8.546 1.00 92.19 95 MET A N 1
ATOM 726 C CA . MET A 1 95 ? -13.461 -7.436 9.690 1.00 92.19 95 MET A CA 1
ATOM 727 C C . MET A 1 95 ? -12.679 -6.218 9.202 1.00 92.19 95 MET A C 1
ATOM 729 O O . MET A 1 95 ? -11.785 -6.354 8.368 1.00 92.19 95 MET A O 1
ATOM 733 N N . LEU A 1 96 ? -12.989 -5.048 9.751 1.00 93.75 96 LEU A N 1
ATOM 734 C CA . LEU A 1 96 ? -12.218 -3.819 9.569 1.00 93.75 96 LEU A CA 1
ATOM 735 C C . LEU A 1 96 ? -11.626 -3.425 10.924 1.00 93.75 96 LEU A C 1
ATOM 737 O O . LEU A 1 96 ? -12.345 -3.322 11.914 1.00 93.75 96 LEU A O 1
ATOM 741 N N . VAL A 1 97 ? -10.324 -3.179 10.951 1.00 95.94 97 VAL A N 1
ATOM 742 C CA . VAL A 1 97 ? -9.586 -2.660 12.099 1.00 95.94 97 VAL A CA 1
ATOM 743 C C . VAL A 1 97 ? -8.977 -1.326 11.700 1.00 95.94 97 VAL A C 1
ATOM 745 O O . VAL A 1 97 ? -8.257 -1.246 10.707 1.00 95.94 97 VAL A O 1
ATOM 748 N N . VAL A 1 98 ? -9.259 -0.281 12.467 1.00 96.50 98 VAL A N 1
ATOM 749 C CA . VAL A 1 98 ? -8.707 1.058 12.270 1.00 96.50 98 VAL A CA 1
ATOM 750 C C . VAL A 1 98 ? -8.011 1.484 13.551 1.00 96.50 98 VAL A C 1
ATOM 752 O O . VAL A 1 98 ? -8.626 1.546 14.610 1.00 96.50 98 VAL A O 1
ATOM 755 N N . VAL A 1 99 ? -6.726 1.793 13.458 1.00 95.56 99 VAL A N 1
ATOM 756 C CA . VAL A 1 99 ? -5.948 2.397 14.538 1.00 95.56 99 VAL A CA 1
ATOM 757 C C . VAL A 1 99 ? -5.703 3.847 14.170 1.00 95.56 99 VAL A C 1
ATOM 759 O O . VAL A 1 99 ? -5.159 4.114 13.103 1.00 95.56 99 VAL A O 1
ATOM 762 N N . ILE A 1 100 ? -6.080 4.779 15.040 1.00 94.44 100 ILE A N 1
ATOM 763 C CA . ILE A 1 100 ? -5.784 6.208 14.898 1.00 94.44 100 ILE A CA 1
ATOM 764 C C . ILE A 1 100 ? -5.129 6.660 16.197 1.00 94.44 100 ILE A C 1
ATOM 766 O O . ILE A 1 100 ? -5.780 6.685 17.237 1.00 94.44 100 ILE A O 1
ATOM 770 N N . LEU A 1 101 ? -3.851 7.03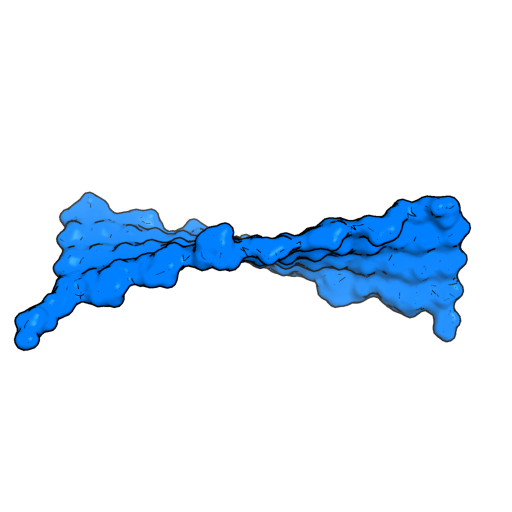9 16.162 1.00 91.06 101 LEU A N 1
ATOM 771 C CA . LEU A 1 101 ? -3.102 7.459 17.356 1.00 91.06 101 LEU A CA 1
ATOM 772 C C . LEU A 1 101 ? -3.179 6.427 18.509 1.00 91.06 101 LEU A C 1
ATOM 774 O O . LEU A 1 101 ? -2.486 5.416 18.474 1.00 91.06 101 LEU A O 1
ATOM 778 N N . ARG A 1 102 ? -4.005 6.686 19.537 1.00 90.06 102 ARG A N 1
ATOM 779 C CA . ARG A 1 102 ? -4.242 5.813 20.708 1.00 90.06 102 ARG A CA 1
ATOM 780 C C . ARG A 1 102 ? -5.646 5.187 20.728 1.00 90.06 102 ARG A C 1
ATOM 782 O O . ARG A 1 102 ? -6.067 4.665 21.755 1.00 90.06 102 ARG A O 1
ATOM 789 N N . MET A 1 103 ? -6.372 5.287 19.619 1.00 94.19 103 MET A N 1
ATOM 790 C CA . MET A 1 103 ? -7.716 4.756 19.414 1.00 94.19 103 MET A CA 1
ATOM 791 C C . MET A 1 103 ? -7.655 3.517 18.525 1.00 94.19 103 MET A C 1
ATOM 793 O O . MET A 1 103 ? -7.063 3.564 17.448 1.00 94.19 103 MET A O 1
ATOM 797 N N . LEU A 1 104 ? -8.316 2.440 18.943 1.00 95.06 104 LEU A N 1
ATOM 798 C CA . LEU A 1 104 ? -8.557 1.249 18.127 1.00 95.06 104 LEU A CA 1
ATOM 799 C C . LEU A 1 104 ? -10.060 1.113 17.872 1.00 95.06 104 LEU A C 1
ATOM 801 O O . LEU A 1 104 ? -10.847 1.099 18.815 1.00 95.06 104 LEU A O 1
ATOM 805 N N . VAL A 1 105 ? -10.452 0.974 16.611 1.00 95.31 105 VAL A N 1
ATOM 806 C CA . VAL A 1 105 ? -11.822 0.688 16.178 1.00 95.31 105 VAL A CA 1
ATOM 807 C C . VAL A 1 105 ? -11.831 -0.660 15.471 1.00 95.31 105 VAL A C 1
ATOM 809 O O . VAL A 1 105 ? -11.090 -0.860 14.511 1.00 95.31 105 VAL A O 1
ATOM 812 N N . VAL A 1 106 ? -12.670 -1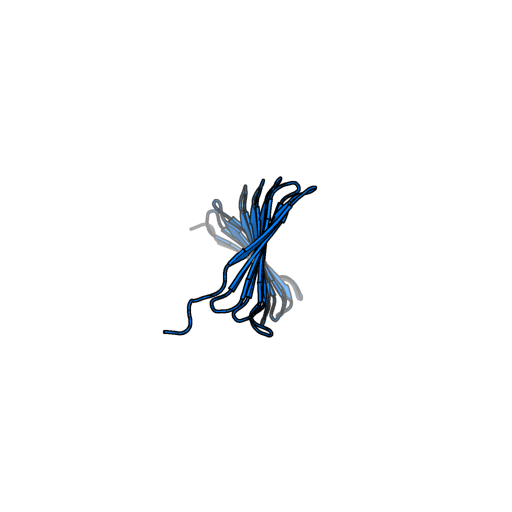.584 15.927 1.00 95.88 106 VAL A N 1
ATOM 813 C CA . VAL A 1 106 ? -12.867 -2.899 15.311 1.00 95.88 106 VAL A CA 1
ATOM 814 C C . VAL A 1 106 ? -14.326 -3.043 14.916 1.00 95.88 106 VAL A C 1
ATOM 816 O O . VAL A 1 106 ? -15.225 -2.950 15.748 1.00 95.88 106 VAL A O 1
ATOM 819 N N . MET A 1 107 ? -14.553 -3.298 13.636 1.00 93.44 107 MET A N 1
ATOM 820 C CA . MET A 1 107 ? -15.854 -3.600 13.061 1.00 93.44 107 MET A CA 1
ATOM 821 C C . MET A 1 107 ? -15.883 -5.061 12.655 1.00 93.44 107 MET A C 1
ATOM 823 O O . MET A 1 107 ? -15.091 -5.488 11.813 1.00 93.44 107 MET A O 1
ATOM 827 N N . LEU A 1 108 ? -16.818 -5.819 13.218 1.00 90.38 108 LEU A N 1
ATOM 828 C CA . LEU A 1 108 ? -17.032 -7.216 12.870 1.00 90.38 108 LEU A CA 1
ATOM 829 C C . LEU A 1 108 ? -18.509 -7.452 12.573 1.00 90.38 108 LEU A C 1
ATOM 831 O O . LEU A 1 108 ? -19.348 -7.486 13.472 1.00 90.38 108 LEU A O 1
ATOM 835 N N . SER A 1 109 ? -18.830 -7.642 11.293 1.00 84.56 109 SER A N 1
ATOM 836 C CA . SER A 1 109 ? -20.202 -7.828 10.800 1.00 84.56 109 SER A CA 1
ATOM 837 C C . SER A 1 109 ? -21.160 -6.692 11.204 1.00 84.56 109 SER A C 1
ATOM 839 O O . SER A 1 109 ? -21.300 -5.730 10.460 1.00 84.56 109 SER A O 1
ATOM 841 N N . LYS A 1 110 ? -21.822 -6.792 12.364 1.00 84.94 110 LYS A N 1
ATOM 842 C CA . LYS A 1 110 ? -22.772 -5.795 12.896 1.00 84.94 110 LYS A CA 1
ATOM 843 C C . LYS A 1 110 ? -22.337 -5.192 14.241 1.00 84.94 110 LYS A C 1
ATOM 845 O O . LYS A 1 110 ? -23.068 -4.389 14.806 1.00 84.94 110 LYS A O 1
ATOM 850 N N . MET A 1 111 ? -21.184 -5.601 14.763 1.00 90.00 111 MET A N 1
ATOM 851 C CA . MET A 1 111 ? -20.633 -5.158 16.041 1.00 90.00 111 MET A CA 1
ATOM 852 C C . MET A 1 111 ? -19.523 -4.136 15.806 1.00 90.00 111 MET A C 1
ATOM 854 O O . MET A 1 111 ? -18.663 -4.341 14.947 1.00 90.00 111 MET A O 1
ATOM 858 N N . LEU A 1 112 ? -19.538 -3.069 16.601 1.00 92.19 112 LEU A N 1
ATOM 859 C CA . LEU A 1 112 ? -18.516 -2.025 16.624 1.00 92.19 112 LEU A CA 1
ATOM 860 C C . LEU A 1 112 ? -17.883 -1.996 18.018 1.00 92.19 112 LEU A C 1
ATOM 862 O O . LEU A 1 112 ? -18.593 -1.879 19.016 1.00 92.19 112 LEU A O 1
ATOM 866 N N . VAL A 1 113 ? -16.557 -2.099 18.086 1.00 94.44 113 VAL A N 1
ATOM 867 C CA . VAL A 1 113 ? -15.767 -1.953 19.317 1.00 94.44 113 VAL A CA 1
ATOM 868 C C . VAL A 1 113 ? -14.824 -0.781 19.158 1.00 94.44 113 VAL A C 1
ATOM 870 O O . VAL A 1 113 ? -14.087 -0.708 18.179 1.00 94.44 113 VAL A O 1
ATOM 873 N N . VAL A 1 114 ? -14.822 0.117 20.133 1.00 95.00 114 VAL A N 1
ATOM 874 C CA . VAL A 1 114 ? -13.939 1.282 20.180 1.00 95.00 114 VAL A CA 1
ATOM 875 C C . VAL A 1 114 ? -13.183 1.255 21.501 1.00 95.00 114 VAL A C 1
ATOM 877 O O . VAL A 1 114 ? -13.792 1.263 22.569 1.00 95.00 114 VAL A O 1
ATOM 880 N N . VAL A 1 115 ? -11.855 1.214 21.431 1.00 95.44 115 VAL A N 1
ATOM 881 C CA . VAL A 1 115 ? -10.957 1.175 22.590 1.00 95.44 115 VAL A CA 1
ATOM 882 C C . VAL A 1 115 ? -10.141 2.459 22.639 1.00 95.44 115 VAL A C 1
ATOM 884 O O . VAL A 1 115 ? -9.366 2.746 21.726 1.00 95.44 115 VAL A O 1
ATOM 887 N N . MET A 1 116 ? -10.328 3.215 23.716 1.00 94.75 116 MET A N 1
ATOM 888 C CA . MET A 1 116 ? -9.565 4.400 24.110 1.00 94.75 116 MET A CA 1
ATOM 889 C C . MET A 1 116 ? -8.704 4.080 25.340 1.00 94.75 116 MET A C 1
ATOM 891 O O . MET A 1 116 ? -9.007 3.126 26.057 1.00 94.75 116 MET A O 1
ATOM 895 N N . PRO A 1 117 ? -7.704 4.915 25.686 1.00 90.44 117 PRO A N 1
ATOM 896 C CA . PRO A 1 117 ? -6.861 4.707 26.869 1.00 90.44 117 PRO A CA 1
ATOM 897 C C . PRO A 1 117 ? -7.608 4.507 28.198 1.00 90.44 117 PRO A C 1
ATOM 899 O O . PRO A 1 117 ? -7.074 3.876 29.102 1.00 90.44 117 PRO A O 1
ATOM 902 N N . SER A 1 118 ? -8.821 5.046 28.334 1.00 92.38 118 SER A N 1
ATOM 903 C CA . SER A 1 118 ? -9.595 4.990 29.584 1.00 92.38 118 SER A CA 1
ATOM 904 C C . SER A 1 118 ? -11.030 4.500 29.392 1.00 92.38 118 SER A C 1
ATOM 906 O O . SER A 1 118 ? -11.832 4.586 30.315 1.00 92.38 118 SER A O 1
ATOM 908 N N . MET A 1 119 ? -11.388 4.029 28.196 1.00 92.69 119 MET A N 1
ATOM 909 C CA . MET A 1 119 ? -12.768 3.664 27.879 1.00 92.69 119 MET A CA 1
ATOM 910 C C . MET A 1 119 ? -12.814 2.575 26.814 1.00 92.69 119 MET A C 1
ATOM 912 O O . MET A 1 119 ? -12.060 2.608 25.844 1.00 92.69 119 MET A O 1
ATOM 916 N N . LEU A 1 120 ? -13.754 1.649 26.969 1.00 93.69 120 LEU A N 1
ATOM 917 C CA . LEU A 1 120 ? -14.113 0.666 25.959 1.00 93.69 120 LEU A CA 1
ATOM 918 C C . LEU A 1 120 ? -15.609 0.810 25.672 1.00 93.69 120 LEU A C 1
ATOM 920 O O . LEU A 1 120 ? -16.423 0.754 26.591 1.00 93.69 120 LEU A O 1
ATOM 924 N N . VAL A 1 121 ? -15.966 1.005 24.404 1.00 93.38 121 VAL A N 1
ATOM 925 C CA . VAL A 1 121 ? -17.355 1.094 23.938 1.00 93.38 121 VAL A CA 1
ATOM 926 C C . VAL A 1 121 ? -17.645 -0.085 23.017 1.00 93.38 121 VAL A C 1
ATOM 928 O O . VAL A 1 121 ? -16.915 -0.308 22.052 1.00 93.38 121 VAL A O 1
ATOM 931 N N . VAL A 1 122 ? -18.721 -0.823 23.298 1.00 93.25 122 VAL A N 1
ATOM 932 C CA . VAL A 1 122 ? -19.232 -1.895 22.432 1.00 93.25 122 VAL A CA 1
ATOM 933 C C . VAL A 1 122 ? -20.644 -1.542 21.996 1.00 93.25 122 VAL A C 1
ATOM 935 O O . VAL A 1 122 ? -21.523 -1.342 22.831 1.00 93.25 122 VAL A O 1
ATOM 938 N N . VAL A 1 123 ? -20.870 -1.495 20.687 1.00 92.31 123 VAL A N 1
ATOM 939 C CA . VAL A 1 123 ? -22.196 -1.325 20.092 1.00 92.31 123 VAL A CA 1
ATOM 940 C C . VAL A 1 123 ? -22.599 -2.636 19.432 1.00 92.31 123 VAL A C 1
ATOM 942 O O . VAL A 1 123 ? -21.878 -3.168 18.583 1.00 92.31 123 VAL A O 1
ATOM 945 N N . MET A 1 124 ? -23.760 -3.152 19.829 1.00 90.12 124 MET A N 1
ATOM 946 C CA . MET A 1 124 ? -24.355 -4.371 19.288 1.00 90.12 124 MET A CA 1
ATOM 947 C C . MET A 1 124 ? -25.694 -4.059 18.615 1.00 90.12 124 MET A C 1
ATOM 949 O O . MET A 1 124 ? -26.406 -3.157 19.067 1.00 90.12 124 MET A O 1
ATOM 953 N N . PRO A 1 125 ? -26.064 -4.784 17.545 1.00 82.31 125 PRO A N 1
ATOM 954 C CA . PRO A 1 125 ? -27.380 -4.631 16.943 1.00 82.31 125 PRO A CA 1
ATOM 955 C C . PRO A 1 125 ? -28.457 -5.064 17.946 1.00 82.31 125 PRO A C 1
ATOM 957 O O . PRO A 1 125 ? -28.316 -6.094 18.605 1.00 82.31 125 PRO A O 1
ATOM 960 N N . LYS A 1 126 ? -29.551 -4.299 18.042 1.00 77.88 126 LYS A N 1
ATOM 961 C CA . LYS A 1 126 ? -30.750 -4.765 18.747 1.00 77.88 126 LYS A CA 1
ATOM 962 C C . LYS A 1 126 ? -31.320 -5.969 18.000 1.00 77.88 126 LYS A C 1
ATOM 964 O O . LYS A 1 126 ? -31.557 -5.891 16.795 1.00 77.88 126 LYS A O 1
ATOM 969 N N . ILE A 1 127 ? -31.524 -7.062 18.723 1.00 66.31 127 ILE A N 1
ATOM 970 C CA . ILE A 1 127 ? -32.339 -8.188 18.274 1.00 66.31 127 ILE A CA 1
ATOM 971 C C . ILE A 1 127 ? -33.784 -7.757 18.564 1.00 66.31 127 ILE A C 1
ATOM 973 O O . ILE A 1 127 ? -34.136 -7.590 19.730 1.00 66.31 127 ILE A O 1
ATOM 977 N N . LEU A 1 128 ? -34.542 -7.434 17.513 1.00 42.28 128 LEU A N 1
ATOM 978 C CA . LEU A 1 128 ? -35.979 -7.131 17.548 1.00 42.28 128 LEU A CA 1
ATOM 979 C C . LEU A 1 128 ? -36.756 -8.395 17.187 1.00 42.28 128 LEU A C 1
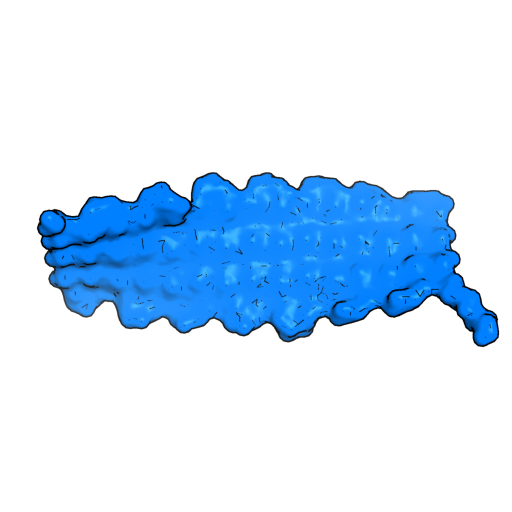ATOM 981 O O . LEU A 1 128 ? -36.288 -9.090 16.254 1.00 42.28 128 LEU A O 1
#

pLDDT: mean 88.51, std 8.44, range [42.28, 97.38]